Protein AF-A0A5P8M9R0-F1 (afdb_monomer)

Nearest PDB structures (foldseek):
  5j0h-assembly2_B  TM=7.125E-01  e=1.809E-01  synthetic construct
  6msr-assembly1_C  TM=6.297E-01  e=1.012E+00  synthetic construct
  2ic6-assembly1_A  TM=7.264E-01  e=2.775E+00  Orthohantavirus sinnombreense
  5los-assembly1_A  TM=4.777E-01  e=1.361E+00  Serendipita indica DSM 11827
  4j7k-assembly1_B  TM=6.229E-01  e=3.519E+00  Bacillus anthracis str. Sterne

pLDDT: mean 85.61, std 16.87, range [44.0, 98.5]

Radius of gyration: 22.96 Å; Cα contacts (8 Å, |Δi|>4): 46; chains: 1; bounding box: 56×16×70 Å

Foldseek 3Di:
DDDDDVVVLVVLLVLLVVLVVVLVVLVVVLVVLVVCCVVPVDPVSVVSSVVSCVVCVVSNVVSNVSSVVSVVVSVVSVVPGPDPPPPPPPDDD

Organism: NCBI:txid304207

Solvent-accessible surface area (backbone atoms only — not comparable to full-atom values): 5371 Å² total; per-residue (Å²): 134,84,76,82,62,64,70,59,54,53,54,50,52,50,51,24,49,50,27,52,52,53,40,50,56,52,49,58,55,53,45,68,37,45,53,54,24,78,78,42,81,43,74,64,34,49,48,51,32,53,51,52,51,62,71,43,45,67,57,52,51,49,28,56,48,52,24,49,52,45,53,51,52,54,50,55,52,56,75,66,48,76,77,79,74,82,76,80,76,79,78,86,125

Sequence (93 aa):
MKRFDTSNSGYELCKASGCLNALTDELDTLYQSVSPFNENHTKESAFILAYESARQWETLISLVKTANDIVNEQIDELDRAPESGDHNDIKHA

Structure (mmCIF, N/CA/C/O backbone):
data_AF-A0A5P8M9R0-F1
#
_entry.id   AF-A0A5P8M9R0-F1
#
loop_
_atom_site.group_PDB
_atom_site.id
_atom_site.type_symbol
_atom_site.label_atom_id
_atom_site.label_alt_id
_at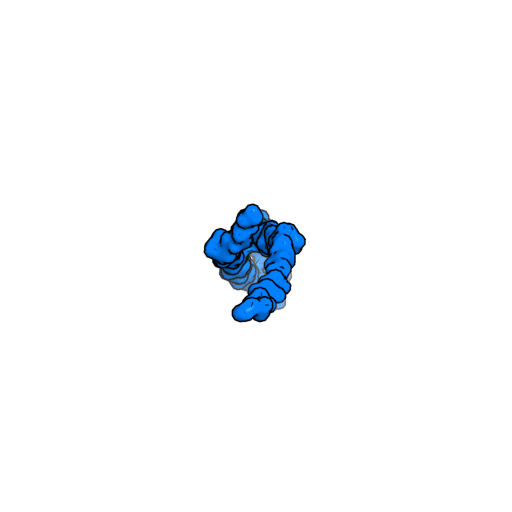om_site.label_comp_id
_atom_site.label_asym_id
_atom_site.label_entity_id
_atom_site.label_seq_id
_atom_site.pdbx_PDB_ins_code
_atom_site.Cartn_x
_atom_site.Cartn_y
_atom_site.Cartn_z
_atom_site.occupancy
_at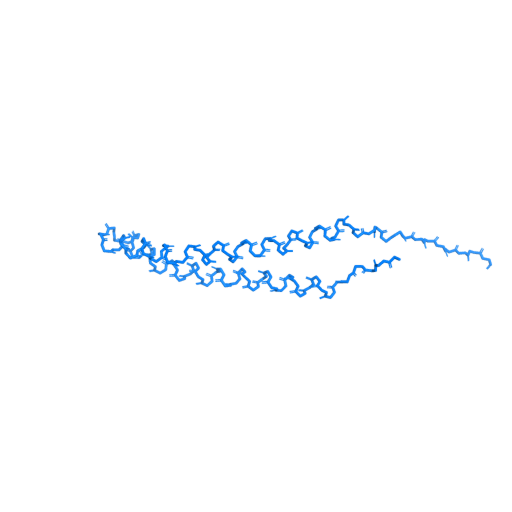om_site.B_iso_or_equiv
_atom_site.auth_seq_id
_atom_site.auth_comp_id
_atom_site.auth_asym_id
_atom_site.auth_atom_id
_atom_site.pdbx_PDB_model_num
ATOM 1 N N . MET A 1 1 ? 15.123 3.574 -35.262 1.00 44.00 1 MET A N 1
ATOM 2 C CA . MET A 1 1 ? 15.302 2.805 -34.014 1.00 44.00 1 MET A CA 1
ATOM 3 C C . MET A 1 1 ? 15.214 3.793 -32.857 1.00 44.00 1 MET A C 1
ATOM 5 O O . MET A 1 1 ? 16.057 4.679 -32.781 1.00 44.00 1 MET A O 1
ATOM 9 N N . LYS A 1 2 ? 14.127 3.765 -32.073 1.00 47.47 2 LYS A N 1
ATOM 10 C CA . LYS A 1 2 ? 13.944 4.665 -30.919 1.00 47.47 2 LYS A CA 1
ATOM 11 C C . LYS A 1 2 ? 14.799 4.110 -29.777 1.00 47.47 2 LYS A C 1
ATOM 13 O O . LYS A 1 2 ? 14.650 2.939 -29.446 1.00 47.47 2 LYS A O 1
ATOM 18 N N . ARG A 1 3 ? 15.728 4.907 -29.245 1.00 52.66 3 ARG A N 1
ATOM 19 C CA . ARG A 1 3 ? 16.485 4.534 -28.042 1.00 52.66 3 ARG A CA 1
ATOM 20 C C . ARG A 1 3 ? 15.520 4.483 -26.858 1.00 52.66 3 ARG A C 1
ATOM 22 O O . ARG A 1 3 ? 14.671 5.364 -26.747 1.00 52.66 3 ARG A O 1
ATOM 29 N N . PHE A 1 4 ? 15.671 3.468 -26.016 1.00 59.22 4 PHE A N 1
ATOM 30 C CA . PHE A 1 4 ? 15.060 3.420 -24.693 1.00 59.22 4 PHE A CA 1
ATOM 31 C C . PHE A 1 4 ? 15.563 4.631 -23.894 1.00 59.22 4 PHE A C 1
ATOM 33 O O . PHE A 1 4 ? 16.775 4.822 -23.763 1.00 59.22 4 PHE A O 1
ATOM 40 N N . ASP A 1 5 ? 14.652 5.500 -23.461 1.00 61.50 5 ASP A N 1
ATOM 41 C CA . ASP A 1 5 ? 15.004 6.707 -22.715 1.00 61.50 5 ASP A CA 1
ATOM 42 C C . ASP A 1 5 ? 15.045 6.392 -21.220 1.00 61.50 5 ASP A C 1
ATOM 44 O O . ASP A 1 5 ? 14.052 6.499 -20.504 1.00 61.50 5 ASP A O 1
ATOM 48 N N . THR A 1 6 ? 16.232 6.023 -20.745 1.00 63.44 6 THR A N 1
ATOM 49 C CA . THR A 1 6 ? 16.481 5.702 -19.336 1.00 63.44 6 THR A CA 1
ATOM 50 C C . THR A 1 6 ? 16.222 6.877 -18.389 1.00 63.44 6 THR A C 1
ATOM 52 O O . THR A 1 6 ? 16.090 6.663 -17.185 1.00 63.44 6 THR A O 1
ATOM 55 N N . SER A 1 7 ? 16.184 8.120 -18.891 1.00 66.12 7 SER A N 1
ATOM 56 C CA . SER A 1 7 ? 15.940 9.298 -18.052 1.00 66.12 7 SER A CA 1
ATOM 57 C C . SER A 1 7 ? 14.483 9.380 -17.590 1.00 66.12 7 SER A C 1
ATOM 59 O O . SER A 1 7 ? 14.230 9.746 -16.442 1.00 66.12 7 SER A O 1
ATOM 61 N N . ASN A 1 8 ? 13.543 8.949 -18.439 1.00 80.62 8 ASN A N 1
ATOM 62 C CA . ASN A 1 8 ? 12.128 8.869 -18.093 1.00 80.62 8 ASN A CA 1
ATOM 63 C C . ASN A 1 8 ? 11.872 7.726 -17.100 1.00 80.62 8 ASN A C 1
ATOM 65 O O . ASN A 1 8 ? 11.228 7.932 -16.076 1.00 80.62 8 ASN A O 1
ATOM 69 N N . SER A 1 9 ? 12.481 6.559 -17.330 1.00 84.81 9 SER A N 1
ATOM 70 C CA . SER A 1 9 ? 12.345 5.399 -16.441 1.00 84.81 9 SER A CA 1
ATOM 71 C C . SER A 1 9 ? 12.828 5.665 -15.016 1.00 84.81 9 SER A C 1
ATOM 73 O O . SER A 1 9 ? 12.184 5.261 -14.050 1.00 84.81 9 SER A O 1
ATOM 75 N N . GLY A 1 10 ? 13.940 6.391 -14.861 1.00 88.06 10 GLY A N 1
ATOM 76 C CA . GLY A 1 10 ? 14.435 6.785 -13.540 1.00 88.06 10 GLY A CA 1
ATOM 77 C C . GLY A 1 10 ? 13.445 7.672 -12.779 1.00 88.06 10 GLY A C 1
ATOM 78 O O . GLY A 1 10 ? 13.223 7.465 -11.588 1.00 88.06 10 GLY A O 1
ATOM 79 N N . TYR A 1 11 ? 12.810 8.626 -13.467 1.00 91.44 11 TYR A N 1
ATOM 80 C CA . TYR A 1 11 ? 11.796 9.495 -12.867 1.00 91.44 11 TYR A CA 1
ATOM 81 C C . TYR A 1 11 ? 10.534 8.723 -12.459 1.00 91.44 11 TYR A C 1
ATOM 83 O O . TYR A 1 11 ? 10.030 8.910 -11.350 1.00 91.44 11 TYR A O 1
ATOM 91 N N . GLU A 1 12 ? 10.054 7.822 -13.318 1.00 94.38 12 G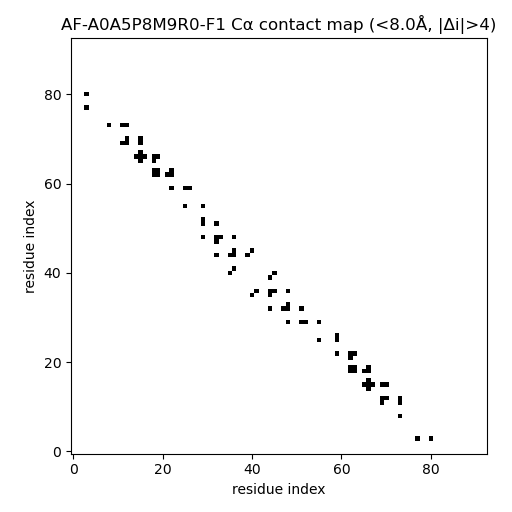LU A N 1
ATOM 92 C CA . GLU A 1 12 ? 8.911 6.958 -13.018 1.00 94.38 12 GLU A CA 1
ATOM 93 C C . GLU A 1 12 ? 9.183 6.092 -11.779 1.00 94.38 12 GLU A C 1
ATOM 95 O O . GLU A 1 12 ? 8.428 6.142 -10.806 1.00 94.38 12 GLU A O 1
ATOM 100 N N . LEU A 1 13 ? 10.332 5.411 -11.723 1.00 95.00 13 LEU A N 1
ATOM 101 C CA . LEU A 1 13 ? 10.726 4.621 -10.551 1.00 95.00 13 LEU A CA 1
ATOM 102 C C . LEU A 1 13 ? 10.877 5.471 -9.277 1.00 95.00 13 LEU A C 1
ATOM 104 O O . LEU A 1 13 ? 10.544 5.002 -8.185 1.00 95.00 13 LEU A O 1
ATOM 108 N N . CYS A 1 14 ? 11.311 6.732 -9.384 1.00 96.00 14 CYS A N 1
ATOM 109 C CA . CYS A 1 14 ? 11.305 7.660 -8.249 1.00 96.00 14 CYS A CA 1
ATOM 110 C C . CYS A 1 14 ? 9.887 7.937 -7.727 1.00 96.00 14 CYS A C 1
ATOM 112 O O . CYS A 1 14 ? 9.701 8.001 -6.511 1.00 96.00 14 CYS A O 1
ATOM 114 N N . LYS A 1 15 ? 8.880 8.064 -8.602 1.00 97.12 15 LYS A N 1
ATOM 115 C CA . LYS A 1 15 ? 7.479 8.210 -8.170 1.00 97.12 15 LYS A CA 1
ATOM 116 C C . LYS A 1 15 ? 6.978 6.951 -7.463 1.00 97.12 15 LYS A C 1
ATOM 118 O O . LYS A 1 15 ? 6.393 7.074 -6.390 1.00 97.12 15 LYS A O 1
ATOM 123 N N . ALA A 1 16 ? 7.268 5.762 -7.999 1.00 97.94 16 ALA A N 1
ATOM 124 C CA . ALA A 1 16 ? 6.914 4.497 -7.345 1.00 97.94 16 ALA A CA 1
ATOM 125 C C . ALA A 1 16 ? 7.544 4.383 -5.948 1.00 97.94 16 ALA A C 1
ATOM 127 O O . ALA A 1 16 ? 6.860 4.054 -4.980 1.00 97.94 16 ALA A O 1
ATOM 128 N N . SER A 1 17 ? 8.826 4.739 -5.822 1.00 98.06 17 SER A N 1
ATOM 129 C CA . SER A 1 17 ? 9.520 4.812 -4.530 1.00 98.06 17 SER A CA 1
ATOM 130 C C . SER A 1 17 ? 8.844 5.796 -3.567 1.00 98.06 17 SER A C 1
ATOM 132 O O . SER A 1 17 ? 8.603 5.466 -2.407 1.00 98.06 17 SER A O 1
ATOM 134 N N . GLY A 1 18 ? 8.442 6.975 -4.053 1.00 98.31 18 GLY A N 1
ATOM 135 C CA . GLY A 1 18 ? 7.668 7.943 -3.272 1.00 98.31 18 GLY A CA 1
ATOM 136 C C . GLY A 1 18 ? 6.342 7.378 -2.752 1.00 98.31 18 GLY A C 1
ATOM 137 O O . GLY A 1 18 ? 6.027 7.556 -1.577 1.00 98.31 18 GLY A O 1
ATOM 138 N N . CYS A 1 19 ? 5.598 6.647 -3.588 1.00 98.44 19 CYS A N 1
ATOM 139 C CA . CYS A 1 19 ? 4.362 5.977 -3.177 1.00 98.44 19 CYS A CA 1
ATOM 140 C C . CYS A 1 19 ? 4.602 4.929 -2.080 1.00 98.44 19 CYS A C 1
ATOM 142 O O . CYS A 1 19 ? 3.822 4.852 -1.134 1.00 98.44 19 CYS A O 1
ATOM 144 N N . LEU A 1 20 ? 5.682 4.147 -2.171 1.00 98.50 20 LEU A N 1
ATOM 145 C CA . LEU A 1 20 ? 6.026 3.139 -1.161 1.00 98.50 20 LEU A CA 1
ATOM 146 C C . LEU A 1 20 ? 6.484 3.760 0.168 1.00 98.50 20 LEU A C 1
ATOM 148 O O . LEU A 1 20 ? 6.141 3.247 1.233 1.00 98.50 20 LEU A O 1
ATOM 152 N N . ASN A 1 21 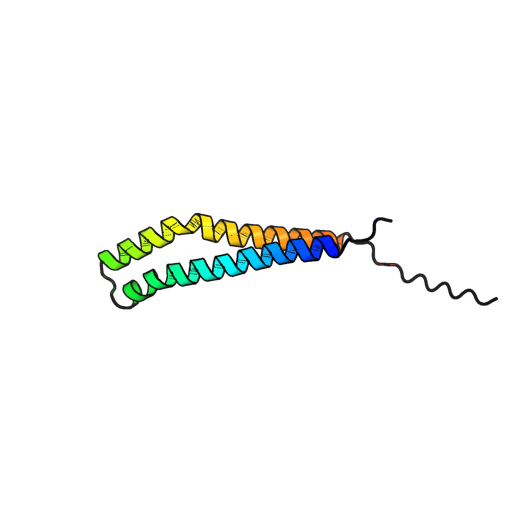? 7.209 4.881 0.125 1.00 98.38 21 ASN A N 1
ATOM 153 C CA . ASN A 1 21 ? 7.576 5.618 1.336 1.00 98.38 21 ASN A CA 1
ATOM 154 C C . ASN A 1 21 ? 6.331 6.180 2.033 1.00 98.38 21 AS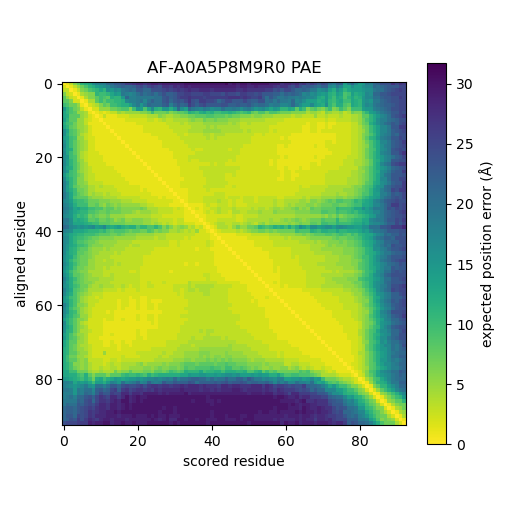N A C 1
ATOM 156 O O . ASN A 1 21 ? 6.138 5.935 3.217 1.00 98.38 21 ASN A O 1
ATOM 160 N N . ALA A 1 22 ? 5.431 6.824 1.282 1.00 98.19 22 ALA A N 1
ATOM 161 C CA . ALA A 1 22 ? 4.161 7.298 1.830 1.00 98.19 22 ALA A CA 1
ATOM 162 C C . ALA A 1 22 ? 3.304 6.146 2.386 1.00 98.19 22 ALA A C 1
ATOM 164 O O . ALA A 1 22 ? 2.658 6.295 3.417 1.00 98.19 22 ALA A O 1
ATOM 165 N N . LEU A 1 23 ? 3.321 4.972 1.740 1.00 98.12 23 LEU A N 1
ATOM 166 C CA . LEU A 1 23 ? 2.627 3.787 2.249 1.00 98.12 23 LEU A CA 1
ATOM 167 C C . LEU A 1 23 ? 3.199 3.340 3.599 1.00 98.12 23 LEU A C 1
ATOM 169 O O . LEU A 1 23 ? 2.440 2.947 4.480 1.00 98.12 23 LEU A O 1
ATOM 173 N N . THR A 1 24 ? 4.519 3.410 3.761 1.00 97.81 24 THR A N 1
ATOM 174 C CA . THR A 1 24 ? 5.190 3.088 5.027 1.00 97.81 24 THR A CA 1
ATOM 175 C C . THR A 1 24 ? 4.750 4.051 6.129 1.00 97.81 24 THR A C 1
ATOM 177 O O . THR A 1 24 ? 4.324 3.592 7.186 1.00 97.81 24 THR A O 1
ATOM 180 N N . ASP A 1 25 ? 4.738 5.358 5.853 1.00 97.25 25 ASP A N 1
ATOM 181 C CA . ASP A 1 25 ? 4.304 6.382 6.815 1.00 97.25 25 ASP A CA 1
ATOM 182 C C . ASP A 1 25 ? 2.839 6.178 7.266 1.00 97.25 25 ASP A C 1
ATOM 184 O O . ASP A 1 25 ? 2.501 6.297 8.451 1.00 97.25 25 ASP A O 1
ATOM 188 N N . GLU A 1 26 ? 1.948 5.834 6.331 1.00 96.25 26 GLU A N 1
ATOM 189 C CA . GLU A 1 26 ? 0.537 5.566 6.631 1.00 96.25 26 GLU A CA 1
ATOM 190 C C . GLU A 1 26 ? 0.348 4.269 7.435 1.00 96.25 26 GLU A C 1
ATOM 192 O O . GLU A 1 26 ? -0.483 4.224 8.346 1.00 96.25 26 GLU A O 1
ATOM 197 N N . LEU A 1 27 ? 1.133 3.222 7.149 1.00 95.56 27 LEU A N 1
ATOM 198 C CA . LEU A 1 27 ? 1.114 1.975 7.922 1.00 95.56 27 LEU A CA 1
ATOM 199 C C . LEU A 1 27 ? 1.646 2.174 9.345 1.00 95.56 27 LEU A C 1
ATOM 201 O O . LEU A 1 27 ? 1.047 1.649 10.285 1.00 95.56 27 LEU A O 1
ATOM 205 N N . ASP A 1 28 ? 2.706 2.963 9.522 1.00 95.69 28 ASP A N 1
ATOM 206 C CA . ASP A 1 28 ? 3.218 3.337 10.845 1.00 95.69 28 ASP A CA 1
ATOM 207 C C . ASP A 1 28 ? 2.161 4.110 11.644 1.00 95.69 28 ASP A C 1
ATOM 209 O O . ASP A 1 28 ? 1.961 3.863 12.837 1.00 95.69 28 ASP A O 1
ATOM 213 N N . THR A 1 29 ? 1.422 4.998 10.976 1.00 93.50 29 THR A N 1
ATOM 214 C CA . THR A 1 29 ? 0.297 5.724 11.578 1.00 93.50 29 THR A CA 1
ATOM 215 C C . THR A 1 29 ? -0.826 4.771 11.994 1.00 93.50 29 THR A C 1
ATOM 217 O O . THR A 1 29 ? -1.302 4.835 13.129 1.00 93.50 29 THR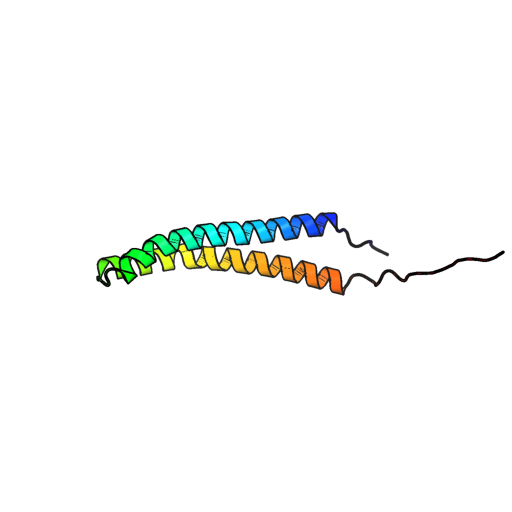 A O 1
ATOM 220 N N . LEU A 1 30 ? -1.224 3.838 11.123 1.00 93.62 30 LEU A N 1
ATOM 221 C CA . LEU A 1 30 ? -2.249 2.842 11.444 1.00 93.62 30 LEU A CA 1
ATOM 222 C C . LEU A 1 30 ? -1.818 1.938 12.610 1.00 93.62 30 LEU A C 1
ATOM 224 O O . LEU A 1 30 ? -2.630 1.599 13.476 1.00 93.62 30 LEU A O 1
ATOM 228 N N . TYR A 1 31 ? -0.533 1.585 12.681 1.00 93.50 31 TYR A N 1
ATOM 229 C CA . TYR A 1 31 ? 0.020 0.755 13.749 1.00 93.50 31 TYR A CA 1
ATOM 230 C C . TYR A 1 31 ? -0.147 1.386 15.140 1.00 93.50 31 TYR A C 1
ATOM 232 O O . TYR A 1 31 ? -0.378 0.668 16.119 1.00 93.50 31 TYR A O 1
ATOM 240 N N . GLN A 1 32 ? -0.150 2.720 15.238 1.00 92.50 32 GLN A N 1
ATOM 241 C CA . GLN A 1 32 ? -0.444 3.428 16.493 1.00 92.50 32 GLN A CA 1
ATOM 242 C C . GLN A 1 32 ? -1.854 3.130 17.026 1.00 92.50 32 GLN A C 1
ATOM 244 O O . GLN A 1 32 ? -2.077 3.219 18.230 1.00 92.50 32 GLN A O 1
ATOM 249 N N . SER A 1 33 ? -2.791 2.728 16.161 1.00 88.56 33 SER A N 1
ATOM 250 C CA . SER A 1 33 ? -4.139 2.287 16.552 1.00 88.56 33 SER A CA 1
ATOM 251 C C . SER A 1 33 ? -4.223 0.783 16.830 1.00 88.56 33 SER A C 1
ATOM 253 O O . SER A 1 33 ? -5.097 0.335 17.572 1.00 88.56 33 SER A O 1
ATOM 255 N N . VAL A 1 34 ? -3.300 -0.009 16.276 1.00 91.06 34 VAL A N 1
ATOM 256 C CA . VAL A 1 34 ? -3.209 -1.459 16.504 1.00 91.06 34 VAL A CA 1
ATOM 257 C C . VAL A 1 34 ? -2.617 -1.773 17.880 1.00 91.06 34 VAL A C 1
ATOM 259 O O . VAL A 1 34 ? -3.143 -2.645 18.572 1.00 91.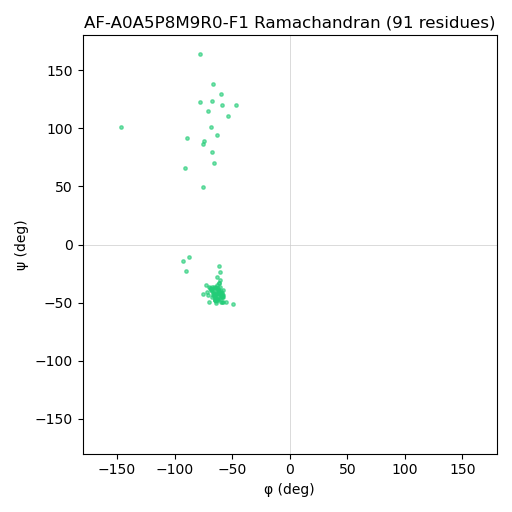06 34 VAL A O 1
ATOM 262 N N . SER A 1 35 ? -1.558 -1.066 18.306 1.00 91.12 35 SER A N 1
ATOM 263 C CA . SER A 1 35 ? -0.894 -1.335 19.599 1.00 91.12 35 SER A CA 1
ATOM 264 C C . SER A 1 35 ? -1.868 -1.292 20.787 1.00 91.12 35 SER A C 1
ATOM 266 O O . SER A 1 35 ? -1.936 -2.280 21.520 1.00 91.12 35 SER A O 1
ATOM 268 N N . PRO A 1 36 ? -2.712 -0.249 20.947 1.00 88.56 36 PRO A N 1
ATOM 269 C CA . PRO A 1 36 ? -3.665 -0.182 22.055 1.00 88.56 36 PRO A CA 1
ATOM 270 C C . PRO A 1 36 ? -4.708 -1.301 22.026 1.00 88.56 36 PRO A C 1
ATOM 272 O O . PRO A 1 36 ? -5.122 -1.781 23.079 1.00 88.56 36 PRO A O 1
ATOM 275 N N . PHE A 1 37 ? -5.141 -1.730 20.835 1.00 91.62 37 PHE A N 1
ATOM 276 C CA . PHE A 1 37 ? -6.070 -2.851 20.699 1.00 91.62 37 PHE A CA 1
ATOM 277 C C . PHE A 1 37 ? -5.422 -4.177 21.111 1.00 91.62 37 PHE A C 1
ATOM 279 O O . PHE A 1 37 ? -6.024 -4.928 21.878 1.00 91.62 37 PHE A O 1
ATOM 286 N N . ASN A 1 38 ? -4.189 -4.432 20.662 1.00 91.88 38 ASN A N 1
ATOM 287 C CA . ASN A 1 38 ? -3.438 -5.640 21.012 1.00 91.88 38 ASN A CA 1
ATOM 288 C C . ASN A 1 38 ? -3.123 -5.718 22.512 1.00 91.88 38 ASN A C 1
ATOM 290 O O . ASN A 1 38 ? -3.142 -6.801 23.096 1.00 91.88 38 ASN A O 1
ATOM 294 N N . GLU A 1 39 ? -2.834 -4.578 23.139 1.00 92.38 39 GLU A N 1
ATOM 295 C CA . GLU A 1 39 ? -2.607 -4.490 24.582 1.00 92.38 39 GLU A CA 1
ATOM 296 C C . GLU A 1 39 ? -3.910 -4.662 25.369 1.00 92.38 39 GLU A C 1
ATOM 298 O O . GLU A 1 39 ? -3.935 -5.334 26.403 1.00 92.38 39 GLU A O 1
ATOM 303 N N . ASN A 1 40 ? -5.003 -4.061 24.891 1.00 85.62 40 ASN A N 1
ATOM 304 C CA . ASN A 1 40 ? -6.267 -4.029 25.608 1.00 85.62 40 ASN A CA 1
ATOM 305 C C . ASN A 1 40 ? -7.463 -4.060 24.645 1.00 85.62 40 ASN A C 1
ATOM 307 O O . ASN A 1 40 ? -7.872 -3.041 24.086 1.00 85.62 40 ASN A O 1
ATOM 311 N N . HIS A 1 41 ? -8.061 -5.243 24.507 1.00 91.38 41 HIS A N 1
ATOM 312 C CA . HIS A 1 41 ? -9.145 -5.578 23.576 1.00 91.38 41 HIS A CA 1
ATOM 313 C C . HIS A 1 41 ? -10.517 -5.022 24.012 1.00 91.38 41 HIS A C 1
ATOM 315 O O . HIS A 1 41 ? -11.514 -5.744 24.104 1.00 91.38 41 HIS A O 1
ATOM 321 N N . THR A 1 42 ? -10.581 -3.737 24.345 1.00 95.56 42 THR A N 1
ATOM 322 C CA . THR A 1 42 ? -11.825 -3.067 24.720 1.00 95.56 42 THR A CA 1
ATOM 323 C C . THR A 1 42 ? -12.661 -2.730 23.485 1.00 95.56 42 THR A C 1
ATOM 325 O O . THR A 1 42 ? -12.183 -2.701 22.352 1.00 95.56 42 THR A O 1
ATOM 328 N N . LYS A 1 43 ? -13.948 -2.432 23.698 1.00 95.31 43 LYS A N 1
ATOM 329 C CA . LYS A 1 43 ? -14.817 -1.938 22.616 1.00 95.31 43 LYS A CA 1
ATOM 330 C C . LYS A 1 43 ? -14.319 -0.615 22.033 1.00 95.31 43 LYS A C 1
ATOM 332 O O . LYS A 1 43 ? -14.516 -0.367 20.851 1.00 95.31 43 LYS A O 1
ATOM 337 N N . GLU A 1 44 ? -13.710 0.224 22.864 1.00 94.06 44 GLU A N 1
ATOM 338 C CA . GLU A 1 44 ? -13.195 1.530 22.463 1.00 94.06 44 GLU A CA 1
ATOM 339 C C . GLU A 1 44 ? -11.967 1.390 21.560 1.00 94.06 44 GLU A C 1
ATOM 341 O O . GLU A 1 44 ? -11.960 1.947 20.465 1.00 94.06 44 GLU A O 1
ATOM 346 N N . SER A 1 45 ? -10.978 0.577 21.949 1.00 93.31 45 SER A N 1
ATOM 347 C CA . SER A 1 45 ? -9.799 0.334 21.107 1.00 93.31 45 SER A CA 1
ATOM 348 C C . SER A 1 45 ? -10.167 -0.381 19.804 1.00 93.31 45 SER A C 1
ATOM 350 O O . SER A 1 45 ? -9.652 -0.027 18.746 1.00 93.31 45 SER A O 1
ATOM 352 N N . ALA A 1 46 ? -11.126 -1.314 19.846 1.00 95.00 46 ALA A N 1
ATOM 353 C CA . ALA A 1 46 ? -11.659 -1.962 18.649 1.00 95.00 46 ALA A CA 1
ATOM 354 C C . ALA A 1 46 ? -12.341 -0.963 17.699 1.00 95.00 46 ALA A C 1
ATOM 356 O O . ALA A 1 46 ? -12.164 -1.043 16.484 1.00 95.00 46 ALA A O 1
ATOM 357 N N . PHE A 1 47 ? -13.116 -0.018 18.244 1.00 95.44 47 PHE A N 1
ATOM 358 C CA . PHE A 1 47 ? -13.776 1.022 17.457 1.00 95.44 47 PHE A CA 1
ATOM 359 C C . PHE A 1 47 ? -12.761 1.958 16.795 1.00 95.44 47 PHE A C 1
ATOM 361 O O . PHE A 1 47 ? -12.882 2.218 15.600 1.00 95.44 47 PHE A O 1
ATOM 368 N N . ILE A 1 48 ? -11.752 2.420 17.541 1.00 94.12 48 ILE A N 1
ATOM 369 C CA . ILE A 1 48 ? -10.686 3.284 17.012 1.00 94.12 48 ILE A CA 1
ATOM 370 C C . ILE A 1 48 ? -9.941 2.571 15.881 1.00 94.12 48 ILE A C 1
ATOM 372 O O . ILE A 1 48 ? -9.823 3.126 14.791 1.00 94.12 48 ILE A O 1
ATOM 376 N N . LEU A 1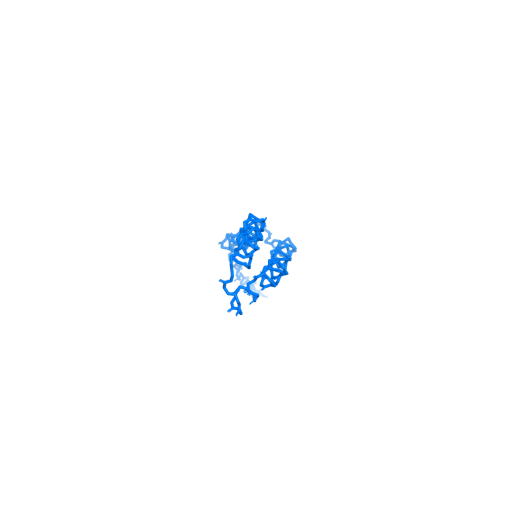 49 ? -9.519 1.319 16.093 1.00 95.62 49 LEU A N 1
ATOM 377 C CA . LEU A 1 49 ? -8.831 0.537 15.067 1.00 95.62 49 LEU A CA 1
ATOM 378 C C . LEU A 1 49 ? -9.686 0.370 13.802 1.00 95.62 49 LEU A C 1
ATOM 380 O O . LEU A 1 49 ? -9.187 0.562 12.693 1.00 95.62 49 LEU A O 1
ATOM 384 N N . ALA A 1 50 ? -10.970 0.035 13.953 1.00 96.19 50 ALA A N 1
ATOM 385 C CA . ALA A 1 50 ? -11.877 -0.123 12.819 1.00 96.19 50 ALA A CA 1
ATOM 386 C C . ALA A 1 50 ? -12.086 1.196 12.059 1.00 96.19 50 ALA A C 1
ATOM 388 O O . ALA A 1 50 ? -12.072 1.204 10.828 1.00 96.19 50 ALA A O 1
ATOM 389 N N . TYR A 1 51 ? -12.255 2.304 12.785 1.00 95.62 51 TYR A N 1
ATOM 390 C CA . TYR A 1 51 ? -12.428 3.629 12.202 1.00 95.62 51 TYR A CA 1
ATOM 391 C C . TYR A 1 51 ? -11.186 4.074 11.421 1.00 95.62 51 TYR A C 1
ATOM 393 O O . TYR A 1 51 ? -11.311 4.449 10.256 1.00 95.62 51 TYR A O 1
ATOM 401 N N . GLU A 1 52 ? -9.994 3.979 12.015 1.00 95.31 52 GLU A N 1
ATOM 402 C CA . GLU A 1 52 ? -8.748 4.391 11.357 1.00 95.31 52 GLU A CA 1
ATOM 403 C C . GLU A 1 52 ? -8.413 3.500 10.156 1.00 95.31 52 GLU A C 1
ATOM 405 O O . GLU A 1 52 ? -8.117 4.012 9.075 1.00 95.31 52 GLU A O 1
ATOM 410 N N . SER A 1 53 ? -8.595 2.179 10.286 1.00 95.19 53 SER A N 1
ATOM 411 C CA . SER A 1 53 ? -8.420 1.244 9.165 1.00 95.19 53 SER A CA 1
ATOM 412 C C . SER A 1 53 ? -9.344 1.590 7.996 1.00 95.19 53 SER A C 1
ATOM 414 O O . SER A 1 53 ? -8.904 1.633 6.850 1.00 95.19 53 SER A O 1
ATOM 416 N N . ALA A 1 54 ? -10.624 1.871 8.271 1.00 96.44 54 ALA A N 1
ATOM 417 C CA . ALA A 1 54 ? -11.591 2.236 7.239 1.00 96.44 54 ALA A CA 1
ATOM 418 C C . ALA A 1 54 ? -11.275 3.597 6.601 1.00 96.44 54 ALA A C 1
ATOM 420 O O . ALA A 1 54 ? -11.418 3.754 5.390 1.00 96.44 54 ALA A O 1
ATOM 421 N N . ARG A 1 55 ? -10.823 4.572 7.400 1.00 94.50 55 ARG A N 1
ATOM 422 C CA . ARG A 1 55 ? -10.454 5.915 6.934 1.00 94.50 55 ARG A CA 1
ATOM 423 C C . ARG A 1 55 ? -9.262 5.886 5.976 1.00 94.50 55 ARG A C 1
ATOM 425 O O . ARG A 1 55 ? -9.260 6.634 5.003 1.00 94.50 55 ARG A O 1
ATOM 432 N N . GLN A 1 56 ? -8.266 5.042 6.247 1.00 95.69 56 GLN A N 1
ATOM 433 C CA . GLN A 1 56 ? -7.019 4.984 5.474 1.00 95.69 56 GLN A CA 1
ATOM 434 C C . GLN A 1 56 ? -7.042 3.957 4.331 1.00 95.69 56 GLN A C 1
ATOM 436 O O . GLN A 1 56 ? -6.186 4.020 3.450 1.00 95.69 56 GLN A O 1
ATOM 441 N N . TRP A 1 57 ? -8.010 3.035 4.305 1.00 94.69 57 TRP A N 1
ATOM 442 C CA . TRP A 1 57 ? -8.037 1.892 3.381 1.00 94.69 57 TRP A CA 1
ATOM 443 C C . TRP A 1 57 ? -7.802 2.256 1.908 1.00 94.69 57 TRP A C 1
ATOM 445 O O . TRP A 1 57 ? -6.920 1.693 1.258 1.00 94.69 57 TRP A O 1
ATOM 455 N N . GLU A 1 58 ? -8.554 3.229 1.389 1.00 97.06 58 GLU A N 1
ATOM 456 C CA . GLU A 1 58 ? -8.446 3.647 -0.014 1.00 97.06 58 GLU A CA 1
ATOM 457 C C . GLU A 1 58 ? -7.088 4.292 -0.322 1.00 97.06 58 GLU A C 1
ATOM 459 O O . GLU A 1 58 ? -6.515 4.060 -1.389 1.00 97.06 58 GLU A O 1
ATOM 464 N N . THR A 1 59 ? -6.527 5.050 0.626 1.00 96.62 59 THR A N 1
ATOM 465 C CA . THR A 1 59 ? -5.193 5.651 0.492 1.00 96.62 59 THR A CA 1
ATOM 466 C C . THR A 1 59 ? -4.117 4.570 0.401 1.00 96.62 59 THR A C 1
ATOM 468 O O . THR A 1 59 ? -3.309 4.596 -0.528 1.00 96.62 59 THR A O 1
ATOM 471 N N . LEU A 1 60 ? -4.141 3.583 1.305 1.00 97.81 60 LEU A N 1
ATOM 472 C CA . LEU A 1 60 ? -3.174 2.478 1.320 1.00 97.81 60 LEU A CA 1
ATOM 473 C C . LEU A 1 60 ? -3.208 1.687 0.002 1.00 97.81 60 LEU A C 1
ATOM 475 O O . LEU A 1 60 ? -2.165 1.412 -0.595 1.00 97.81 60 LEU A O 1
ATOM 479 N N . ILE A 1 61 ? -4.410 1.368 -0.490 1.00 97.94 61 ILE A N 1
ATOM 480 C CA . ILE A 1 61 ? -4.588 0.680 -1.775 1.00 97.94 61 ILE A CA 1
ATOM 481 C C . ILE A 1 61 ? -4.050 1.520 -2.932 1.00 97.94 61 ILE A C 1
ATOM 483 O O . ILE A 1 61 ? -3.359 0.987 -3.802 1.00 97.94 61 ILE A O 1
ATOM 487 N N . SER A 1 62 ? -4.391 2.808 -2.970 1.00 98.19 62 SER A N 1
ATOM 488 C CA . SER A 1 62 ? -4.000 3.704 -4.059 1.00 98.19 62 SER A CA 1
ATOM 489 C C . SER A 1 62 ? -2.480 3.796 -4.190 1.00 98.19 62 SER A C 1
ATOM 491 O O . SER A 1 62 ? -1.944 3.671 -5.294 1.00 98.19 62 SER A O 1
ATOM 493 N N . LEU A 1 63 ? -1.773 3.919 -3.062 1.00 98.50 63 LEU A N 1
ATOM 494 C CA . LEU A 1 63 ? -0.312 3.985 -3.027 1.00 98.50 63 LEU A CA 1
ATOM 495 C C . LEU A 1 63 ? 0.334 2.705 -3.567 1.00 98.50 63 LEU A C 1
ATOM 497 O O . LEU A 1 63 ? 1.213 2.782 -4.428 1.00 98.50 63 LEU A O 1
ATOM 501 N N . VAL A 1 64 ? -0.126 1.528 -3.122 1.00 98.12 64 VAL A N 1
ATOM 502 C CA . VAL A 1 64 ? 0.458 0.252 -3.568 1.00 98.12 64 VAL A CA 1
ATOM 503 C C . VAL A 1 64 ? 0.161 -0.027 -5.041 1.00 98.12 64 VAL A C 1
ATOM 505 O O . VAL A 1 64 ? 1.035 -0.501 -5.764 1.00 98.12 64 VAL A O 1
ATOM 508 N N . LYS A 1 65 ? -1.056 0.286 -5.508 1.00 98.19 65 LYS A N 1
ATOM 509 C CA . LYS A 1 65 ? -1.437 0.105 -6.915 1.00 98.19 65 LYS A CA 1
ATOM 510 C C . LYS A 1 65 ? -0.625 1.016 -7.818 1.00 98.19 65 LYS A C 1
ATOM 512 O O . LYS A 1 65 ? -0.020 0.524 -8.755 1.00 98.19 65 LYS A O 1
ATOM 517 N N . THR A 1 66 ? -0.525 2.298 -7.473 1.00 98.00 66 THR A N 1
ATOM 518 C CA . THR A 1 66 ? 0.249 3.270 -8.257 1.00 98.00 66 THR A CA 1
ATOM 519 C C . THR A 1 66 ? 1.713 2.848 -8.377 1.00 98.00 66 THR A C 1
ATOM 521 O O . THR A 1 66 ? 2.273 2.879 -9.469 1.00 98.00 66 THR A O 1
ATOM 524 N N . ALA A 1 67 ? 2.335 2.405 -7.278 1.00 98.25 67 ALA A N 1
ATOM 525 C CA . ALA A 1 67 ? 3.709 1.911 -7.318 1.00 98.25 67 ALA A CA 1
ATOM 526 C C . ALA A 1 67 ? 3.857 0.672 -8.220 1.00 98.25 67 ALA A C 1
ATOM 528 O O . ALA A 1 67 ? 4.781 0.613 -9.029 1.00 98.25 67 ALA A O 1
ATOM 529 N N . ASN A 1 68 ? 2.941 -0.294 -8.106 1.00 98.06 68 ASN A N 1
ATOM 530 C CA . ASN A 1 68 ? 2.961 -1.508 -8.923 1.00 98.06 68 ASN A CA 1
ATOM 531 C C . ASN A 1 68 ? 2.719 -1.224 -10.407 1.00 98.06 68 ASN A C 1
ATOM 533 O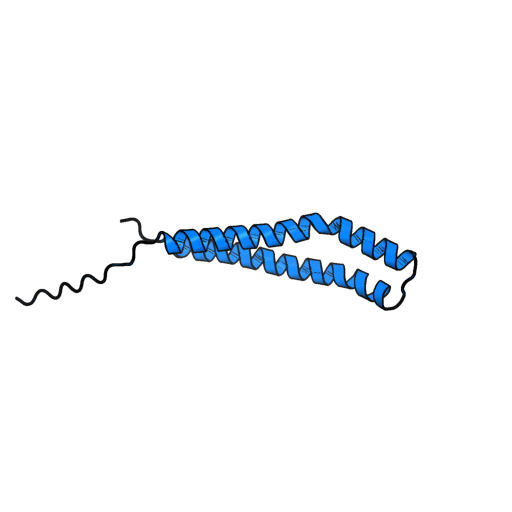 O . ASN A 1 68 ? 3.406 -1.802 -11.242 1.00 98.06 68 ASN A O 1
ATOM 537 N N . ASP A 1 69 ? 1.775 -0.343 -10.735 1.00 97.88 69 ASP A N 1
ATOM 538 C CA . ASP A 1 69 ? 1.457 0.022 -12.116 1.00 97.88 69 ASP A CA 1
ATOM 539 C C . ASP A 1 69 ? 2.682 0.643 -12.791 1.00 97.88 69 ASP A C 1
ATOM 541 O O . ASP A 1 69 ? 3.087 0.187 -13.858 1.00 97.88 69 ASP A O 1
ATOM 545 N N . ILE A 1 70 ? 3.360 1.573 -12.109 1.00 96.50 70 ILE A N 1
ATOM 546 C CA . ILE A 1 70 ? 4.614 2.156 -12.594 1.00 96.50 70 ILE A CA 1
ATOM 547 C C . ILE A 1 70 ? 5.673 1.072 -12.826 1.00 96.50 70 ILE A C 1
ATOM 549 O O . ILE A 1 70 ? 6.299 1.035 -13.882 1.00 96.50 70 ILE A O 1
ATOM 553 N N . VAL A 1 71 ? 5.901 0.182 -11.854 1.00 95.38 71 VAL A N 1
ATOM 554 C CA . VAL A 1 71 ? 6.919 -0.875 -11.987 1.00 95.38 71 VAL A CA 1
ATOM 555 C C . VAL A 1 71 ? 6.601 -1.803 -13.161 1.00 95.38 71 VAL A C 1
ATOM 557 O O . VAL A 1 71 ? 7.501 -2.126 -13.934 1.00 95.38 71 VAL A O 1
ATOM 560 N N . ASN A 1 72 ? 5.338 -2.194 -13.326 1.00 95.25 72 ASN A N 1
ATOM 561 C CA . ASN A 1 72 ? 4.906 -3.047 -14.430 1.00 95.25 72 ASN A CA 1
ATOM 562 C C . ASN A 1 72 ? 5.084 -2.353 -15.784 1.00 95.25 72 ASN A C 1
ATOM 564 O O . ASN A 1 72 ? 5.590 -2.975 -16.712 1.00 95.25 72 ASN A O 1
ATOM 568 N N . GLU A 1 73 ? 4.742 -1.066 -15.891 1.00 92.56 73 GLU A N 1
ATOM 569 C CA . GLU A 1 73 ? 4.987 -0.278 -17.103 1.00 92.56 73 GLU A CA 1
ATOM 570 C C . GLU A 1 73 ? 6.479 -0.244 -17.456 1.00 92.56 73 GLU A C 1
ATOM 572 O O . GLU A 1 73 ? 6.841 -0.433 -18.615 1.00 92.56 73 GLU A O 1
ATOM 577 N N . GLN A 1 74 ? 7.360 -0.084 -16.463 1.00 90.94 74 GLN A N 1
ATOM 578 C CA . GLN A 1 74 ? 8.807 -0.089 -16.698 1.00 90.94 74 GLN A CA 1
ATOM 579 C C . GLN A 1 74 ? 9.341 -1.461 -17.134 1.00 90.94 74 GLN A C 1
ATOM 581 O O . GLN A 1 74 ? 10.229 -1.526 -17.984 1.00 90.94 74 GLN A O 1
ATOM 586 N N . ILE A 1 75 ? 8.803 -2.558 -16.593 1.00 90.38 75 ILE A N 1
ATOM 587 C CA . ILE A 1 75 ? 9.145 -3.921 -17.032 1.00 90.38 75 ILE A CA 1
ATOM 588 C C . ILE A 1 75 ? 8.692 -4.140 -18.482 1.00 90.38 75 ILE A C 1
ATOM 590 O O . ILE A 1 75 ? 9.490 -4.567 -19.314 1.00 90.38 75 ILE A O 1
ATOM 594 N N . ASP A 1 76 ? 7.454 -3.767 -18.808 1.00 89.44 76 ASP A N 1
ATOM 595 C CA . ASP A 1 76 ? 6.899 -3.860 -20.161 1.00 89.44 76 ASP A CA 1
ATOM 596 C C . ASP A 1 76 ? 7.723 -3.063 -21.186 1.00 89.44 76 ASP A C 1
ATOM 598 O O . ASP A 1 76 ? 7.893 -3.487 -22.334 1.00 89.44 76 ASP A O 1
ATOM 602 N N . GLU A 1 77 ? 8.216 -1.883 -20.802 1.00 86.81 77 GLU A N 1
ATOM 603 C CA . GLU A 1 77 ? 9.073 -1.062 -21.656 1.00 86.81 77 GLU A CA 1
ATOM 604 C C . GLU A 1 77 ? 10.446 -1.710 -21.889 1.00 86.81 77 GLU A C 1
ATOM 606 O O . GLU A 1 77 ? 10.961 -1.642 -23.011 1.00 86.81 77 GLU A O 1
ATOM 611 N N . LEU A 1 78 ? 11.026 -2.356 -20.870 1.00 84.06 78 LEU A N 1
ATOM 612 C CA . LEU A 1 78 ? 12.286 -3.099 -20.988 1.00 84.06 78 LEU A CA 1
ATOM 613 C C . LEU A 1 78 ? 12.139 -4.319 -21.904 1.00 84.06 78 LEU A C 1
ATOM 615 O O . LEU A 1 78 ? 12.976 -4.509 -22.785 1.00 84.06 78 LEU A O 1
ATOM 619 N N . ASP A 1 79 ? 11.059 -5.090 -21.766 1.00 83.25 79 ASP A N 1
ATOM 620 C CA . ASP A 1 79 ? 10.787 -6.271 -22.601 1.00 83.25 79 ASP A CA 1
ATOM 621 C C . ASP A 1 79 ? 10.590 -5.915 -24.084 1.00 83.25 79 ASP A C 1
ATOM 623 O O . ASP A 1 79 ? 10.867 -6.713 -24.982 1.00 83.25 79 ASP A O 1
ATOM 627 N N . ARG A 1 80 ? 10.112 -4.698 -24.367 1.00 82.69 80 ARG A N 1
ATOM 628 C CA . ARG A 1 80 ? 9.922 -4.189 -25.735 1.00 82.69 80 ARG A CA 1
ATOM 629 C C . ARG A 1 80 ? 11.171 -3.528 -26.310 1.00 82.69 80 ARG A C 1
ATOM 631 O O . ARG A 1 80 ? 11.182 -3.215 -27.507 1.00 82.69 80 ARG A O 1
ATOM 638 N N . ALA A 1 81 ? 12.198 -3.269 -25.500 1.00 69.56 81 ALA A N 1
ATOM 639 C CA . ALA A 1 81 ? 13.430 -2.674 -25.987 1.00 69.56 81 ALA A CA 1
ATOM 640 C C . ALA A 1 81 ? 14.134 -3.683 -26.913 1.00 69.56 81 ALA A C 1
ATOM 642 O O . ALA A 1 81 ? 14.399 -4.810 -26.500 1.00 69.56 81 ALA A O 1
ATOM 643 N N . PRO A 1 82 ? 14.435 -3.325 -28.177 1.00 62.00 82 PRO A N 1
ATOM 644 C CA . PRO A 1 82 ? 15.178 -4.225 -29.043 1.00 62.00 82 PRO A CA 1
ATOM 645 C C . PRO A 1 82 ? 16.531 -4.502 -28.393 1.00 62.00 82 PRO A C 1
ATOM 647 O O . PRO A 1 82 ? 17.226 -3.547 -28.031 1.00 62.00 82 PRO A O 1
ATOM 650 N N . GLU A 1 83 ? 16.900 -5.783 -28.270 1.00 62.16 83 GLU A N 1
ATOM 651 C CA . GLU A 1 83 ? 18.262 -6.172 -27.910 1.00 62.16 83 GLU A CA 1
ATOM 652 C C . GLU A 1 83 ? 19.200 -5.338 -28.778 1.00 62.16 83 GLU A C 1
ATOM 654 O O . GLU A 1 83 ? 19.092 -5.330 -30.010 1.00 62.16 83 GLU A O 1
ATOM 659 N N . SER A 1 84 ? 20.054 -4.536 -28.146 1.00 58.44 84 SER A N 1
ATOM 660 C CA . SER A 1 84 ? 21.078 -3.803 -28.867 1.00 58.44 84 SER A CA 1
ATOM 661 C C . SER A 1 84 ? 21.989 -4.848 -29.494 1.00 58.44 84 SER A C 1
ATOM 663 O O . SER A 1 84 ? 22.882 -5.364 -28.828 1.00 58.44 84 SER A O 1
ATOM 665 N N . GLY A 1 85 ? 21.703 -5.202 -30.747 1.00 48.66 85 GLY A N 1
ATOM 666 C CA . GLY A 1 85 ? 22.526 -6.085 -31.545 1.00 48.66 85 GLY A CA 1
ATOM 667 C C . GLY A 1 85 ? 23.937 -5.530 -31.533 1.00 48.66 85 GLY A C 1
ATOM 668 O O . GLY A 1 85 ? 24.197 -4.455 -32.078 1.00 48.66 85 GLY A O 1
ATOM 669 N N . ASP A 1 86 ? 24.815 -6.255 -30.855 1.00 53.72 86 ASP A N 1
ATOM 670 C CA . ASP A 1 86 ? 26.247 -6.041 -30.839 1.00 53.72 86 ASP A CA 1
ATOM 671 C C . ASP A 1 86 ? 26.755 -6.363 -32.255 1.00 53.72 86 ASP A C 1
ATOM 673 O O . ASP A 1 86 ? 27.186 -7.474 -32.567 1.00 53.72 86 ASP A O 1
ATOM 677 N N . HIS A 1 87 ? 26.584 -5.416 -33.184 1.00 48.47 87 HIS A N 1
ATOM 678 C CA . HIS A 1 87 ? 27.171 -5.504 -34.514 1.00 48.47 87 HIS A CA 1
ATOM 679 C C . HIS A 1 87 ? 28.659 -5.202 -34.388 1.00 48.47 87 HIS A C 1
ATOM 681 O O . HIS A 1 87 ? 29.131 -4.076 -34.542 1.00 48.47 87 HIS A O 1
ATOM 687 N N . ASN A 1 88 ? 29.381 -6.273 -34.088 1.00 48.44 88 ASN A N 1
ATOM 688 C CA . ASN A 1 88 ? 30.820 -6.397 -34.163 1.00 48.44 88 ASN A CA 1
ATOM 689 C C . ASN A 1 88 ? 31.274 -6.291 -35.638 1.00 48.44 88 ASN A C 1
ATOM 691 O O . ASN A 1 88 ? 31.689 -7.272 -36.246 1.00 48.44 88 ASN A O 1
ATOM 695 N N . ASP A 1 89 ? 31.170 -5.102 -36.235 1.00 52.56 89 ASP A N 1
ATOM 696 C CA . ASP A 1 89 ? 31.721 -4.793 -37.558 1.00 52.56 89 ASP A CA 1
ATOM 697 C C . ASP A 1 89 ? 33.152 -4.251 -37.407 1.00 52.56 89 ASP A C 1
ATOM 699 O O . ASP A 1 89 ? 33.457 -3.097 -37.723 1.00 52.56 89 ASP A O 1
ATOM 703 N N . ILE A 1 90 ? 34.073 -5.103 -36.943 1.00 51.00 90 ILE A N 1
ATOM 704 C CA . ILE A 1 90 ? 35.506 -4.879 -37.167 1.00 51.00 90 ILE A CA 1
ATOM 705 C C . ILE A 1 90 ? 35.777 -5.220 -38.634 1.00 51.00 90 ILE A C 1
ATOM 707 O O . ILE A 1 90 ? 36.090 -6.353 -39.000 1.00 51.00 90 ILE A O 1
ATOM 711 N N . LYS A 1 91 ? 35.629 -4.218 -39.505 1.00 50.00 91 LYS A N 1
ATOM 712 C CA . LYS A 1 91 ? 36.146 -4.280 -40.872 1.00 50.00 91 LYS A CA 1
ATOM 713 C C . LYS A 1 91 ? 37.671 -4.250 -40.809 1.00 50.00 91 LYS A C 1
ATOM 715 O O . LYS A 1 91 ? 38.265 -3.189 -40.646 1.00 50.00 91 LYS A O 1
ATOM 720 N N . HIS A 1 92 ? 38.294 -5.414 -40.950 1.00 46.81 92 HIS A N 1
ATOM 721 C CA . HIS A 1 92 ? 39.683 -5.496 -41.381 1.00 46.81 92 HIS A CA 1
ATOM 722 C C . HIS A 1 92 ? 39.761 -5.122 -42.866 1.00 46.81 92 HIS A C 1
ATOM 724 O O . HIS A 1 92 ? 39.219 -5.832 -43.715 1.00 46.81 92 HIS A O 1
ATOM 730 N N . ALA A 1 93 ? 40.431 -4.010 -43.155 1.00 50.75 93 ALA A N 1
ATOM 731 C CA . ALA A 1 93 ? 41.032 -3.691 -44.444 1.00 50.75 93 ALA A CA 1
ATOM 732 C C . ALA A 1 93 ? 42.396 -3.049 -44.182 1.00 50.75 93 ALA A C 1
ATOM 734 O O . ALA A 1 93 ? 42.469 -2.222 -43.243 1.00 50.75 93 ALA A O 1
#

Mean predicted aligned error: 9.02 Å

Secondary structure (DSSP, 8-state):
-PPP-HHHHHHHHHHHHHHHHHHHHHHHHHHHHHHHHHH---HHHHHHHHHHHHHHHHHHHHHHHHHHHHHHHHHHHHHTSPP----------